Protein AF-A0A2U1WR75-F1 (afdb_monomer_lite)

Structure (mmCIF, N/CA/C/O backbone):
data_AF-A0A2U1WR75-F1
#
_entry.id   AF-A0A2U1WR75-F1
#
loop_
_atom_site.group_PDB
_atom_site.id
_atom_site.type_symbol
_atom_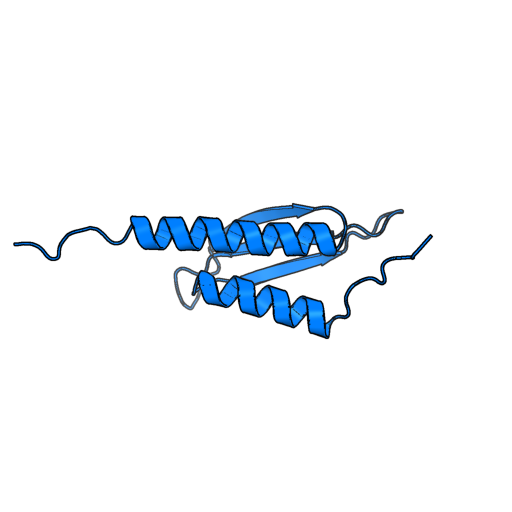site.label_atom_id
_atom_site.label_alt_id
_atom_site.label_comp_id
_atom_site.label_asym_id
_atom_site.label_entity_id
_atom_site.label_seq_id
_atom_site.pdbx_PDB_ins_code
_atom_site.Cartn_x
_atom_site.Cartn_y
_atom_site.Cartn_z
_atom_site.occupancy
_atom_site.B_iso_or_equiv
_atom_site.auth_seq_id
_atom_site.auth_comp_id
_atom_site.auth_asym_id
_atom_site.auth_atom_id
_atom_site.pdbx_PDB_model_num
ATOM 1 N N . MET A 1 1 ? 5.024 5.111 -28.818 1.00 39.00 1 MET A N 1
ATOM 2 C CA . MET A 1 1 ? 5.099 4.234 -27.632 1.00 39.00 1 MET A CA 1
ATOM 3 C C . MET A 1 1 ? 5.450 5.138 -26.460 1.00 39.00 1 MET A C 1
ATOM 5 O O . MET A 1 1 ? 6.560 5.647 -26.428 1.00 39.00 1 MET A O 1
ATOM 9 N N . LEU A 1 2 ? 4.479 5.494 -25.616 1.00 47.97 2 LEU A N 1
ATOM 10 C CA . LEU A 1 2 ? 4.745 6.333 -24.444 1.00 47.97 2 LEU A CA 1
ATOM 11 C C . LEU A 1 2 ? 5.329 5.419 -23.369 1.00 47.97 2 LEU A C 1
ATOM 13 O O . LEU A 1 2 ? 4.628 4.547 -22.863 1.00 47.97 2 LEU A O 1
ATOM 17 N N . VAL A 1 3 ? 6.619 5.574 -23.079 1.00 55.00 3 VAL A N 1
ATOM 18 C CA . VAL A 1 3 ? 7.237 4.944 -21.910 1.00 55.00 3 VAL A CA 1
ATOM 19 C C . VAL A 1 3 ? 6.552 5.568 -20.699 1.00 55.00 3 VAL A C 1
ATOM 21 O O . VAL A 1 3 ? 6.710 6.765 -20.461 1.00 55.00 3 VAL A O 1
ATOM 24 N N . ARG A 1 4 ? 5.723 4.801 -19.979 1.00 61.09 4 ARG A N 1
ATOM 25 C CA . ARG A 1 4 ? 5.248 5.245 -18.665 1.00 61.09 4 ARG A CA 1
ATOM 26 C C . ARG A 1 4 ? 6.492 5.432 -17.803 1.00 61.09 4 ARG A C 1
ATOM 28 O O . ARG A 1 4 ? 7.239 4.478 -17.612 1.00 61.09 4 ARG A O 1
ATOM 35 N N . GLN A 1 5 ? 6.733 6.660 -17.354 1.00 70.94 5 GLN A N 1
ATOM 36 C CA . GLN A 1 5 ? 7.737 6.904 -16.328 1.00 70.94 5 GLN A CA 1
ATOM 37 C C . GLN A 1 5 ? 7.289 6.205 -15.050 1.00 70.94 5 GLN A C 1
ATOM 39 O O . GLN A 1 5 ? 6.111 6.260 -14.690 1.00 70.94 5 GLN A O 1
ATOM 44 N N . GLU A 1 6 ? 8.228 5.529 -14.400 1.00 80.19 6 GLU A N 1
ATOM 45 C CA . GLU A 1 6 ? 8.013 5.028 -13.050 1.00 80.19 6 GLU A CA 1
ATOM 46 C C . GLU A 1 6 ? 7.688 6.204 -12.115 1.00 80.19 6 GLU A C 1
ATOM 48 O O . GLU A 1 6 ? 8.264 7.288 -12.275 1.00 80.19 6 GLU A O 1
ATOM 53 N N . PRO A 1 7 ? 6.762 6.018 -11.161 1.00 86.62 7 PRO A N 1
ATOM 54 C CA . PRO A 1 7 ? 6.404 7.067 -10.222 1.00 86.62 7 PRO A CA 1
ATOM 55 C C . PRO A 1 7 ? 7.619 7.472 -9.387 1.00 86.62 7 PRO A C 1
ATOM 57 O O . PRO A 1 7 ? 8.457 6.657 -8.996 1.00 86.62 7 PRO A O 1
ATOM 60 N N . THR A 1 8 ? 7.702 8.757 -9.079 1.00 92.19 8 THR A N 1
ATOM 61 C CA . THR A 1 8 ? 8.731 9.293 -8.194 1.00 92.19 8 THR A CA 1
ATOM 62 C C . THR A 1 8 ? 8.543 8.771 -6.768 1.00 92.19 8 THR A C 1
ATOM 64 O O . THR A 1 8 ? 7.441 8.425 -6.339 1.00 92.19 8 THR A O 1
ATOM 67 N N . ILE A 1 9 ? 9.611 8.801 -5.965 1.00 91.19 9 ILE A N 1
ATOM 68 C CA . ILE A 1 9 ? 9.538 8.448 -4.536 1.00 91.19 9 ILE A CA 1
ATOM 69 C C . ILE A 1 9 ? 8.489 9.292 -3.788 1.00 91.19 9 ILE A C 1
ATOM 71 O O . ILE A 1 9 ? 7.829 8.791 -2.877 1.00 91.19 9 ILE A O 1
ATOM 75 N N . GLY A 1 10 ? 8.303 10.559 -4.176 1.00 95.12 10 GLY A N 1
ATOM 76 C CA . GLY A 1 10 ? 7.273 11.428 -3.603 1.00 95.12 10 GLY A CA 1
ATOM 77 C C . GLY A 1 10 ? 5.857 10.919 -3.877 1.00 95.12 10 GLY A C 1
ATOM 78 O O . GLY A 1 10 ? 5.050 10.832 -2.952 1.00 95.12 10 GLY A O 1
ATOM 79 N N . GLU A 1 11 ? 5.573 10.522 -5.117 1.00 95.06 11 GLU A N 1
ATOM 80 C CA . GLU A 1 11 ? 4.272 9.970 -5.520 1.00 95.06 11 GLU A CA 1
ATOM 81 C C . GLU A 1 11 ? 4.002 8.611 -4.868 1.00 95.06 11 GLU A C 1
ATOM 83 O O . GLU A 1 11 ? 2.903 8.384 -4.358 1.00 95.06 11 GLU A O 1
ATOM 88 N N . ILE A 1 12 ? 5.016 7.741 -4.809 1.00 94.69 12 ILE A N 1
ATOM 89 C CA . ILE A 1 12 ? 4.940 6.448 -4.114 1.00 94.69 12 ILE A CA 1
ATOM 90 C C . ILE A 1 12 ? 4.564 6.672 -2.644 1.00 94.69 12 ILE A C 1
ATOM 92 O O . ILE A 1 12 ? 3.585 6.106 -2.156 1.00 94.69 12 ILE A O 1
ATOM 96 N N . ASN A 1 13 ? 5.295 7.542 -1.941 1.00 94.75 13 ASN A N 1
ATOM 97 C CA . ASN A 1 13 ? 5.030 7.829 -0.532 1.00 94.75 13 ASN A CA 1
ATOM 98 C C . ASN A 1 13 ? 3.641 8.438 -0.316 1.00 94.75 13 ASN A C 1
ATOM 100 O O . ASN A 1 13 ? 2.939 8.030 0.609 1.00 94.75 13 ASN A O 1
ATOM 104 N N . ALA A 1 14 ? 3.224 9.381 -1.166 1.00 96.69 14 ALA A N 1
ATOM 105 C CA . ALA A 1 14 ? 1.902 9.992 -1.077 1.00 96.69 14 ALA A CA 1
ATOM 106 C C . ALA A 1 14 ? 0.790 8.936 -1.183 1.00 96.69 14 ALA A C 1
ATOM 108 O O . ALA A 1 14 ? -0.089 8.883 -0.322 1.00 96.69 14 ALA A O 1
ATOM 109 N N . ARG A 1 15 ? 0.869 8.038 -2.173 1.00 96.62 15 ARG A N 1
ATOM 110 C CA . ARG A 1 15 ? -0.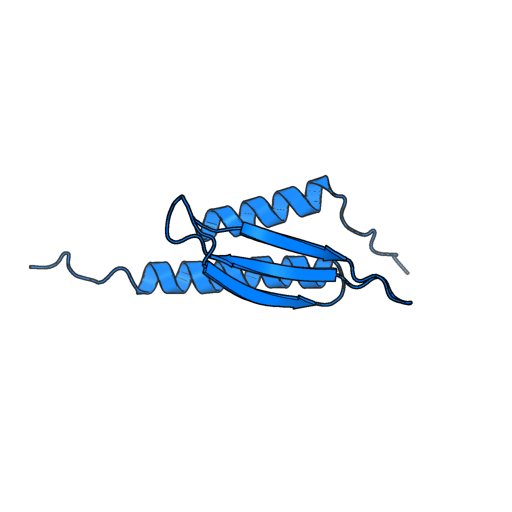125 6.971 -2.376 1.00 96.62 15 ARG A CA 1
ATOM 111 C C . ARG A 1 15 ? -0.163 5.979 -1.215 1.00 96.62 15 ARG A C 1
ATOM 113 O O . ARG A 1 15 ? -1.247 5.656 -0.729 1.00 96.62 15 ARG A O 1
ATOM 120 N N . LEU A 1 16 ? 0.994 5.552 -0.705 1.00 95.44 16 LEU A N 1
ATOM 121 C CA . LEU A 1 16 ? 1.059 4.648 0.451 1.00 95.44 16 LEU A CA 1
ATOM 122 C C . LEU A 1 16 ? 0.505 5.295 1.729 1.00 95.44 16 LEU A C 1
ATOM 124 O O . LEU A 1 16 ? -0.178 4.629 2.512 1.00 95.44 16 LEU A O 1
ATOM 128 N N . LEU A 1 17 ? 0.751 6.592 1.939 1.00 94.25 17 LEU A N 1
ATOM 129 C CA . LEU A 1 17 ? 0.175 7.344 3.057 1.00 94.25 17 LEU A CA 1
ATOM 130 C C . LEU A 1 17 ? -1.347 7.468 2.929 1.00 94.25 17 LEU A C 1
ATOM 132 O O . LEU A 1 17 ? -2.053 7.248 3.914 1.00 94.25 17 LEU A O 1
ATOM 136 N N . THR A 1 18 ? -1.858 7.754 1.729 1.00 95.88 18 THR A N 1
ATOM 137 C CA . THR A 1 18 ? -3.302 7.782 1.454 1.00 95.88 18 THR A CA 1
ATOM 138 C C . THR A 1 18 ? -3.949 6.419 1.695 1.00 95.88 18 THR A C 1
ATOM 140 O O . THR A 1 18 ? -5.003 6.355 2.325 1.00 95.88 18 THR A O 1
ATOM 143 N N . ALA A 1 19 ? -3.325 5.323 1.253 1.00 95.12 19 ALA A N 1
ATOM 144 C CA . ALA A 1 19 ? -3.811 3.971 1.521 1.00 95.12 19 ALA A CA 1
ATOM 145 C C . ALA A 1 19 ? -3.823 3.668 3.030 1.00 95.12 19 ALA A C 1
ATOM 147 O O . ALA A 1 19 ? -4.838 3.226 3.567 1.00 95.12 19 ALA A O 1
ATOM 148 N N . ARG A 1 20 ? -2.735 3.986 3.746 1.00 93.38 20 ARG A N 1
ATOM 149 C CA . ARG A 1 20 ? -2.630 3.782 5.201 1.00 93.38 20 ARG A CA 1
ATOM 150 C C . ARG A 1 20 ? -3.699 4.555 5.976 1.00 93.38 20 ARG A C 1
ATOM 152 O O . ARG A 1 20 ? -4.251 4.029 6.940 1.00 93.38 20 ARG A O 1
ATOM 159 N N . ALA A 1 21 ? -4.017 5.777 5.553 1.00 93.31 21 ALA A N 1
ATOM 160 C CA . ALA A 1 21 ? -5.027 6.606 6.206 1.00 93.31 21 ALA A CA 1
ATOM 161 C C . ALA A 1 21 ? -6.428 5.959 6.234 1.00 93.31 21 ALA A C 1
ATOM 163 O O . ALA A 1 21 ? -7.205 6.267 7.132 1.00 93.31 21 ALA A O 1
ATOM 164 N N . LYS A 1 22 ? -6.744 5.039 5.306 1.00 91.62 22 LYS A N 1
ATOM 165 C CA . LYS A 1 22 ? -8.043 4.339 5.253 1.00 91.62 22 LYS A CA 1
ATOM 166 C C . LYS A 1 22 ? -8.204 3.220 6.287 1.00 91.62 22 LYS A C 1
ATOM 168 O O . LYS A 1 22 ? -9.332 2.853 6.603 1.00 91.62 22 LYS A O 1
ATOM 173 N N . ILE A 1 23 ? -7.096 2.654 6.765 1.00 88.62 23 ILE A N 1
ATOM 174 C CA . ILE A 1 23 ? -7.081 1.431 7.589 1.00 88.62 23 ILE A CA 1
ATOM 175 C C . ILE A 1 23 ? -6.577 1.661 9.017 1.00 88.62 23 ILE A C 1
ATOM 177 O O . ILE A 1 23 ? -6.795 0.818 9.880 1.00 88.62 23 ILE A O 1
ATOM 181 N N . GLY A 1 24 ? -5.956 2.811 9.295 1.00 84.38 24 GLY A N 1
ATOM 182 C CA . GLY A 1 24 ? -5.556 3.200 10.647 1.00 84.38 24 GLY A CA 1
ATOM 183 C C . GLY A 1 24 ? -4.183 2.662 11.051 1.00 84.38 24 GLY A C 1
ATOM 184 O O . GLY A 1 24 ? -3.159 3.059 10.484 1.00 84.38 24 GLY A O 1
ATOM 185 N N . THR A 1 25 ? -4.133 1.836 12.097 1.00 81.50 25 THR A N 1
ATOM 186 C CA . THR A 1 25 ? -2.876 1.267 12.599 1.00 81.50 25 THR A CA 1
ATOM 187 C C . THR A 1 25 ? -2.290 0.285 11.582 1.00 81.50 25 THR A C 1
ATOM 189 O O . THR A 1 25 ? -2.998 -0.333 10.794 1.00 81.50 25 THR A O 1
ATOM 192 N N . GLY A 1 26 ? -0.961 0.200 11.525 1.00 86.88 26 GLY A N 1
ATOM 193 C CA . GLY A 1 26 ? -0.254 -0.596 10.521 1.00 86.88 26 GLY A CA 1
ATOM 194 C C . GLY A 1 26 ? 0.680 0.219 9.618 1.00 86.88 26 GLY A C 1
ATOM 195 O O . GLY A 1 26 ? 0.761 1.455 9.708 1.00 86.88 26 GLY A O 1
ATOM 196 N N . ARG A 1 27 ? 1.416 -0.482 8.749 1.00 91.12 27 ARG A N 1
ATOM 197 C CA . ARG A 1 27 ? 2.295 0.120 7.733 1.00 91.12 27 ARG A CA 1
ATOM 198 C C . ARG A 1 27 ? 2.354 -0.729 6.470 1.00 91.12 27 ARG A C 1
ATOM 200 O O . ARG A 1 27 ? 2.361 -1.955 6.542 1.00 91.12 27 ARG A O 1
ATOM 207 N N . PHE A 1 28 ? 2.497 -0.057 5.337 1.00 94.88 28 PHE A N 1
ATOM 208 C CA . PHE A 1 28 ? 2.952 -0.684 4.104 1.00 94.88 28 PHE A CA 1
ATOM 209 C C . PHE A 1 28 ? 4.478 -0.666 4.057 1.00 94.88 28 PHE A C 1
ATOM 211 O O . PHE A 1 28 ? 5.101 0.326 4.437 1.00 94.88 28 PHE A O 1
ATOM 218 N N . MET A 1 29 ? 5.072 -1.756 3.587 1.00 93.75 29 MET A N 1
ATOM 219 C CA . MET A 1 29 ? 6.493 -1.842 3.283 1.00 93.75 29 MET A CA 1
ATOM 220 C C . MET A 1 29 ? 6.640 -2.281 1.831 1.00 93.75 29 MET A C 1
ATOM 222 O O . MET A 1 29 ? 6.278 -3.405 1.482 1.00 93.75 29 MET A O 1
ATOM 226 N N . LEU A 1 30 ? 7.142 -1.363 1.009 1.00 93.44 30 LEU A N 1
ATOM 227 C CA . LEU A 1 30 ? 7.456 -1.583 -0.394 1.00 93.44 30 LEU A CA 1
ATOM 228 C C . LEU A 1 30 ? 8.949 -1.893 -0.510 1.00 93.44 30 LEU A C 1
ATOM 230 O O . LEU A 1 30 ? 9.779 -1.131 -0.015 1.00 93.44 30 LEU A O 1
ATOM 234 N N . GLY A 1 31 ? 9.278 -3.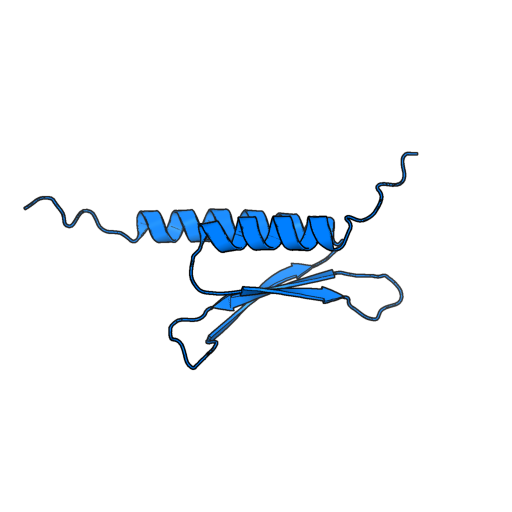020 -1.126 1.00 91.50 31 GLY A N 1
ATOM 235 C CA . GLY A 1 31 ? 10.646 -3.443 -1.384 1.00 91.50 31 GLY A CA 1
ATOM 236 C C . GLY A 1 31 ? 10.869 -3.717 -2.863 1.00 91.50 31 GLY A C 1
ATOM 237 O O . GLY A 1 31 ? 9.930 -3.977 -3.613 1.00 91.50 31 GLY A O 1
ATOM 238 N N . TYR A 1 32 ? 12.131 -3.650 -3.272 1.00 89.06 32 TYR A N 1
ATOM 239 C CA . TYR A 1 32 ? 12.558 -3.955 -4.631 1.00 89.06 32 TYR A CA 1
ATOM 240 C C . TYR A 1 32 ? 13.364 -5.250 -4.610 1.00 89.06 32 TYR A C 1
ATOM 242 O O . TYR A 1 32 ? 14.301 -5.396 -3.823 1.00 89.06 32 TYR A O 1
ATOM 250 N N . GLY A 1 33 ? 12.980 -6.200 -5.454 1.00 81.38 33 GLY A N 1
ATOM 251 C CA . GLY A 1 33 ? 13.721 -7.424 -5.692 1.00 81.38 33 GLY A CA 1
ATOM 252 C C . GLY A 1 33 ? 15.006 -7.131 -6.459 1.00 81.38 33 GLY A C 1
ATOM 253 O O . GLY A 1 33 ? 15.003 -6.418 -7.463 1.00 81.38 33 GLY A O 1
ATOM 254 N N . VAL A 1 34 ? 16.113 -7.710 -5.998 1.00 71.88 34 VAL A N 1
ATOM 255 C CA . VAL A 1 34 ? 17.388 -7.690 -6.721 1.00 71.88 34 VAL A CA 1
ATOM 256 C C . VAL A 1 34 ? 17.398 -8.894 -7.665 1.00 71.88 34 VAL A C 1
ATOM 258 O O .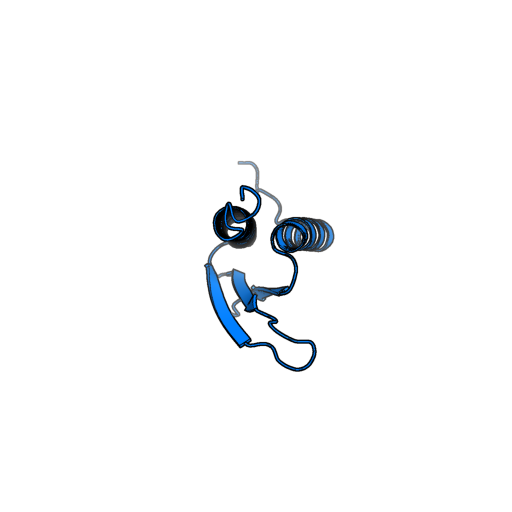 VAL A 1 34 ? 17.850 -9.974 -7.296 1.00 71.88 34 VAL A O 1
ATOM 261 N N . SER A 1 35 ? 16.830 -8.730 -8.860 1.00 71.44 35 SER A N 1
ATOM 262 C CA . SER A 1 35 ? 16.821 -9.759 -9.911 1.00 71.44 35 SER A CA 1
ATOM 263 C C . SER A 1 35 ? 17.123 -9.150 -11.284 1.00 71.44 35 SER A C 1
ATOM 265 O O . SER A 1 35 ? 17.244 -7.931 -11.396 1.00 71.44 35 SER A O 1
ATOM 267 N N . GLU A 1 36 ? 17.250 -9.978 -12.328 1.00 67.06 36 GLU A N 1
ATOM 268 C CA . GLU A 1 36 ? 17.490 -9.511 -13.709 1.00 67.06 36 GLU A CA 1
ATOM 269 C C . GLU A 1 36 ? 16.414 -8.524 -14.197 1.00 67.06 36 GLU A C 1
ATOM 271 O O . GLU A 1 36 ? 16.679 -7.673 -15.044 1.00 67.06 36 GLU A O 1
ATOM 276 N N . THR A 1 37 ? 15.218 -8.596 -13.610 1.00 71.69 37 THR A N 1
ATOM 277 C CA . THR A 1 37 ? 14.148 -7.610 -13.762 1.00 71.69 37 THR A CA 1
ATOM 278 C C . THR A 1 37 ? 13.901 -6.891 -12.439 1.00 71.69 37 THR A C 1
ATOM 280 O O . THR A 1 37 ? 13.760 -7.538 -11.398 1.00 71.69 37 THR A O 1
ATOM 283 N N . VAL A 1 38 ? 13.792 -5.561 -12.456 1.00 65.69 38 VAL A N 1
ATOM 284 C CA . VAL A 1 38 ? 13.319 -4.819 -11.278 1.00 65.69 38 VAL A CA 1
ATOM 285 C C . VAL A 1 38 ? 11.869 -5.227 -11.026 1.00 65.69 38 VAL A C 1
ATOM 287 O O . VAL A 1 38 ? 10.987 -4.939 -11.831 1.00 65.69 38 VAL A O 1
ATOM 290 N N . SER A 1 39 ? 11.639 -5.925 -9.919 1.00 83.06 39 SER A N 1
ATOM 291 C CA . SER A 1 39 ? 10.310 -6.271 -9.429 1.00 83.06 39 SER A CA 1
ATOM 292 C C . SER A 1 39 ? 10.099 -5.592 -8.086 1.00 83.06 39 SER A C 1
ATOM 294 O O . SER A 1 39 ? 10.990 -5.541 -7.242 1.00 83.06 39 SER A O 1
ATOM 296 N N . CYS A 1 40 ? 8.927 -5.016 -7.897 1.00 91.75 40 CYS A N 1
ATOM 297 C CA . CYS A 1 40 ? 8.461 -4.547 -6.613 1.00 91.75 40 CYS A CA 1
ATOM 298 C C . CYS A 1 40 ? 7.731 -5.689 -5.901 1.00 91.75 40 CYS A C 1
ATOM 300 O O . CYS A 1 40 ? 7.030 -6.478 -6.533 1.00 91.75 40 CYS A O 1
ATOM 302 N N . TYR A 1 41 ? 7.857 -5.742 -4.580 1.00 93.44 41 TYR A N 1
ATOM 303 C CA . TYR A 1 41 ? 6.954 -6.477 -3.706 1.00 93.44 41 TYR A CA 1
ATOM 304 C C . TYR A 1 41 ? 6.458 -5.542 -2.610 1.00 93.44 41 TYR A C 1
ATOM 306 O O . TYR A 1 41 ? 7.179 -4.660 -2.134 1.00 93.44 41 TYR A O 1
ATOM 314 N N . ILE A 1 42 ? 5.220 -5.736 -2.180 1.00 95.81 42 ILE A N 1
ATOM 315 C CA . ILE A 1 42 ? 4.629 -4.939 -1.117 1.00 95.81 42 ILE A CA 1
ATOM 316 C C . ILE A 1 42 ? 3.987 -5.836 -0.065 1.00 95.81 42 ILE A C 1
ATOM 318 O O . ILE A 1 42 ? 3.319 -6.834 -0.350 1.00 95.81 42 ILE A O 1
ATOM 322 N N . THR A 1 43 ? 4.220 -5.464 1.187 1.00 95.81 43 THR A N 1
ATOM 323 C CA . THR A 1 43 ? 3.665 -6.133 2.361 1.00 95.81 43 THR A CA 1
ATOM 324 C C . THR A 1 43 ? 2.930 -5.128 3.227 1.00 95.81 43 THR A C 1
ATOM 326 O O . THR A 1 43 ? 3.286 -3.946 3.274 1.00 95.81 43 THR A O 1
ATOM 329 N N . TYR A 1 44 ? 1.915 -5.601 3.935 1.00 94.69 44 TYR A N 1
ATOM 330 C CA . TYR A 1 44 ? 1.271 -4.858 5.003 1.00 94.69 44 TYR A CA 1
ATOM 331 C C . TYR A 1 44 ? 1.563 -5.536 6.338 1.00 94.69 44 TYR A C 1
ATOM 333 O O . TYR A 1 44 ? 1.480 -6.757 6.456 1.00 94.69 44 TYR A O 1
ATOM 341 N N . TRP A 1 45 ? 1.932 -4.727 7.325 1.00 92.38 45 TRP A N 1
ATOM 342 C CA . TRP A 1 45 ? 2.236 -5.167 8.680 1.00 92.38 45 TRP A CA 1
ATOM 343 C C . TRP A 1 45 ? 1.197 -4.585 9.622 1.00 92.38 45 TRP A C 1
ATOM 345 O O . TRP A 1 45 ? 1.075 -3.353 9.719 1.00 92.38 45 TRP A O 1
ATOM 355 N N . TRP A 1 46 ? 0.474 -5.459 10.316 1.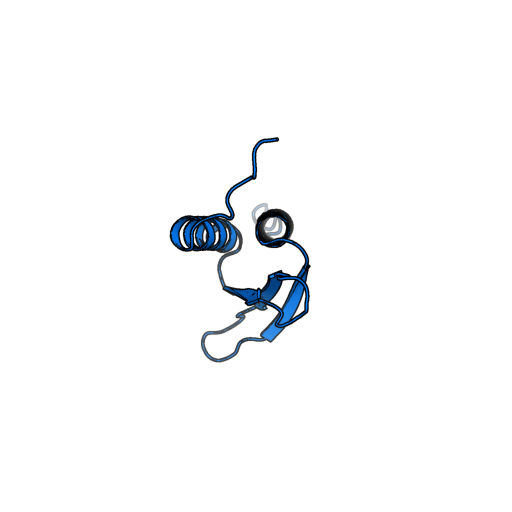00 88.50 46 TRP A N 1
ATOM 356 C CA . TRP A 1 46 ? -0.479 -5.047 11.332 1.00 88.50 46 TRP A CA 1
ATOM 357 C C . TRP A 1 46 ? 0.253 -4.607 12.605 1.00 88.50 46 TRP A C 1
ATOM 359 O O . TRP A 1 46 ? 1.351 -5.064 12.934 1.00 88.50 46 TRP A O 1
ATOM 369 N N . LYS A 1 47 ? -0.332 -3.640 13.312 1.00 84.69 47 LYS A N 1
ATOM 370 C CA . LYS A 1 47 ? 0.200 -3.135 14.580 1.00 84.69 47 LYS A CA 1
ATOM 371 C C . LYS A 1 47 ? -0.933 -3.090 15.604 1.00 84.69 47 LYS A C 1
ATOM 373 O O . LYS A 1 47 ? -1.623 -2.068 15.662 1.00 84.69 47 LYS A O 1
ATOM 378 N N . PRO A 1 48 ? -1.160 -4.182 16.353 1.00 73.50 48 PRO A N 1
ATOM 379 C CA . PRO A 1 48 ? -2.262 -4.249 17.308 1.00 73.50 48 PRO A CA 1
ATOM 380 C C . PRO A 1 48 ? -1.998 -3.375 18.538 1.00 73.50 48 PRO A C 1
ATOM 382 O O . PRO A 1 48 ? -2.924 -2.771 19.072 1.00 73.50 48 PRO A O 1
ATOM 385 N N . ASP A 1 49 ? -0.734 -3.240 18.945 1.00 76.50 49 ASP A N 1
ATOM 386 C CA . ASP A 1 49 ? -0.309 -2.400 20.061 1.00 76.50 49 ASP A CA 1
ATOM 387 C C . ASP A 1 49 ? 0.965 -1.606 19.733 1.00 76.50 49 ASP A C 1
ATOM 389 O O . ASP A 1 49 ? 1.549 -1.714 18.660 1.00 76.50 49 ASP A O 1
ATOM 393 N N . GLN A 1 50 ? 1.402 -0.743 20.650 1.00 75.62 50 GLN A N 1
ATOM 394 C CA . GLN A 1 50 ? 2.534 0.158 20.424 1.00 75.62 50 GLN A CA 1
ATOM 395 C C . GLN A 1 50 ? 3.914 -0.528 20.373 1.00 75.62 50 GLN A C 1
ATOM 397 O O . GLN A 1 50 ? 4.847 0.072 19.824 1.00 75.62 50 GLN A O 1
ATOM 402 N N . TYR A 1 51 ? 4.037 -1.755 20.877 1.00 77.50 51 TYR A N 1
ATOM 403 C CA . TYR A 1 51 ? 5.287 -2.472 21.123 1.00 77.50 51 TYR A CA 1
ATOM 404 C C . TYR A 1 51 ? 5.624 -3.515 20.053 1.00 77.50 51 TYR A C 1
ATOM 406 O O . TYR A 1 51 ? 6.808 -3.703 19.771 1.00 77.50 51 TYR A O 1
ATOM 414 N N . ALA A 1 52 ? 4.628 -4.147 19.425 1.00 75.75 52 ALA A N 1
ATOM 415 C CA . ALA A 1 52 ? 4.855 -5.219 18.455 1.00 75.75 52 ALA A CA 1
ATOM 416 C C . ALA A 1 52 ? 4.182 -4.969 17.097 1.00 75.75 52 ALA A C 1
ATOM 418 O O . ALA A 1 52 ? 3.093 -4.409 16.998 1.00 75.75 52 ALA A O 1
ATOM 419 N N . TRP A 1 53 ? 4.863 -5.396 16.033 1.00 75.75 53 TRP A N 1
ATOM 420 C CA . TRP A 1 53 ? 4.239 -5.608 14.729 1.00 75.75 53 TRP A CA 1
ATOM 421 C C . TRP A 1 53 ? 3.857 -7.079 14.657 1.00 75.75 53 TRP A C 1
ATOM 423 O O . TRP A 1 53 ? 4.728 -7.933 14.817 1.00 75.75 53 TRP A O 1
ATOM 433 N N . GLU A 1 54 ? 2.584 -7.356 14.416 1.00 70.06 54 GLU A N 1
ATOM 434 C CA . GLU A 1 54 ? 2.064 -8.714 14.270 1.00 70.06 54 GLU A CA 1
ATOM 435 C C . GLU A 1 54 ? 1.535 -8.890 12.844 1.00 70.06 54 GLU A C 1
ATOM 437 O O . GLU A 1 54 ? 1.229 -7.907 12.174 1.00 70.06 54 GLU A O 1
ATOM 442 N N . ASP A 1 55 ? 1.506 -10.130 12.359 1.00 78.31 55 ASP A N 1
ATOM 443 C CA . ASP A 1 55 ? 0.951 -10.526 11.060 1.00 78.31 55 ASP A CA 1
ATOM 444 C C . ASP A 1 55 ? 1.403 -9.686 9.848 1.00 78.31 55 ASP A C 1
ATOM 446 O O . ASP A 1 55 ? 0.818 -8.670 9.457 1.00 78.31 55 ASP A O 1
ATOM 450 N N . CYS A 1 56 ? 2.461 -10.171 9.192 1.00 88.38 56 CYS A N 1
ATOM 451 C CA . CYS A 1 56 ? 2.880 -9.682 7.884 1.00 88.38 56 CYS A CA 1
ATOM 452 C C . CYS A 1 56 ? 2.086 -10.388 6.784 1.00 88.38 56 CYS A C 1
ATOM 454 O O . CYS A 1 56 ? 2.113 -11.615 6.672 1.00 88.38 56 CYS A O 1
ATOM 456 N N . ARG A 1 57 ? 1.433 -9.604 5.926 1.00 92.31 57 ARG A N 1
ATOM 457 C CA . ARG A 1 57 ? 0.748 -10.110 4.739 1.00 92.31 57 ARG A CA 1
ATOM 458 C C . ARG A 1 57 ? 1.422 -9.593 3.478 1.00 92.31 57 ARG A C 1
ATOM 460 O O . ARG A 1 57 ? 1.564 -8.385 3.295 1.00 92.31 57 ARG A O 1
ATOM 467 N N . ALA A 1 58 ? 1.794 -10.507 2.588 1.00 94.31 58 ALA A N 1
ATOM 468 C CA . ALA A 1 58 ? 2.115 -10.162 1.208 1.00 94.31 58 ALA A CA 1
ATOM 469 C C . ALA A 1 58 ? 0.827 -9.732 0.496 1.00 94.31 58 ALA A C 1
ATOM 471 O O . ALA A 1 58 ? -0.165 -10.464 0.527 1.00 94.31 58 ALA A O 1
ATOM 472 N N . ILE A 1 59 ? 0.828 -8.532 -0.089 1.00 94.81 59 ILE A N 1
ATOM 473 C CA . ILE A 1 59 ? -0.362 -7.973 -0.750 1.00 94.81 59 ILE A CA 1
ATOM 474 C C . ILE A 1 59 ? -0.186 -7.838 -2.263 1.00 94.81 59 ILE A C 1
ATOM 476 O O . ILE A 1 59 ? -1.186 -7.812 -2.970 1.00 94.81 59 ILE A O 1
ATOM 480 N N . GLY A 1 60 ? 1.050 -7.793 -2.769 1.00 93.88 60 GLY A N 1
ATOM 481 C CA . GLY A 1 60 ? 1.301 -7.732 -4.206 1.00 93.88 60 GLY A CA 1
ATOM 482 C C . GLY A 1 60 ? 2.776 -7.817 -4.583 1.00 93.88 60 GLY A C 1
ATOM 483 O O . GLY A 1 60 ? 3.661 -7.569 -3.761 1.00 93.88 60 GLY A O 1
ATOM 484 N N . GLU A 1 61 ? 3.007 -8.146 -5.849 1.00 9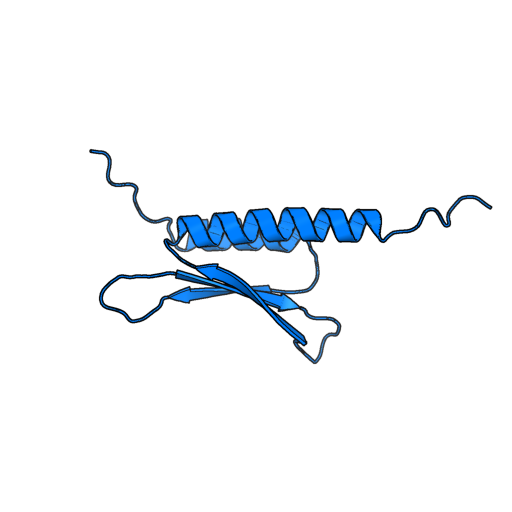3.94 61 GLU A N 1
ATOM 485 C CA . GLU A 1 61 ? 4.304 -8.175 -6.524 1.00 93.94 61 GLU A CA 1
ATOM 486 C C . GLU A 1 61 ? 4.133 -7.760 -7.995 1.00 93.94 61 GLU A C 1
ATOM 488 O O . GLU A 1 61 ? 3.035 -7.882 -8.542 1.00 93.94 61 GLU A O 1
ATOM 493 N N . GLY A 1 62 ? 5.193 -7.268 -8.640 1.00 92.19 62 GLY A N 1
ATOM 494 C CA . GLY A 1 62 ? 5.167 -6.888 -10.057 1.00 92.19 62 GLY A CA 1
ATOM 495 C C . GLY A 1 62 ? 5.894 -5.579 -10.331 1.00 92.19 62 GLY A C 1
ATOM 496 O O . GLY A 1 62 ? 6.980 -5.345 -9.806 1.00 92.19 62 GLY A O 1
ATOM 497 N N . SER A 1 63 ? 5.320 -4.713 -11.165 1.00 91.81 63 SER A N 1
ATOM 498 C CA . SER A 1 63 ? 5.819 -3.342 -11.306 1.00 91.81 63 SER A CA 1
ATOM 499 C C . SER A 1 63 ? 5.517 -2.510 -10.052 1.00 91.81 63 SER A C 1
ATOM 501 O O . SER A 1 63 ? 4.688 -2.881 -9.218 1.00 91.81 63 SER A O 1
ATOM 503 N N . VAL A 1 64 ? 6.156 -1.343 -9.916 1.00 92.00 64 VAL A N 1
ATOM 504 C CA . VAL A 1 64 ? 5.821 -0.391 -8.838 1.00 92.00 64 VAL A CA 1
ATOM 505 C C . VAL A 1 64 ? 4.336 -0.022 -8.871 1.00 92.00 64 VAL A C 1
ATOM 507 O O . VAL A 1 64 ? 3.697 0.075 -7.826 1.00 92.00 64 VAL A O 1
ATOM 510 N N . GLU A 1 65 ? 3.764 0.122 -10.063 1.00 93.38 65 GLU A N 1
ATOM 511 C CA . GLU A 1 65 ? 2.354 0.466 -10.225 1.00 93.38 65 GLU A CA 1
ATOM 512 C C . GLU A 1 65 ? 1.425 -0.666 -9.763 1.00 93.38 65 GLU A C 1
ATOM 514 O O . GLU A 1 65 ? 0.417 -0.402 -9.107 1.00 93.38 65 GLU A O 1
ATOM 519 N N . ASP A 1 66 ? 1.794 -1.923 -10.028 1.00 94.00 66 ASP A N 1
ATOM 520 C CA . ASP A 1 66 ? 1.043 -3.094 -9.558 1.00 94.00 66 ASP A CA 1
ATOM 521 C C . ASP A 1 66 ? 1.045 -3.168 -8.028 1.00 94.00 66 ASP A C 1
ATOM 523 O O . ASP A 1 66 ? -0.003 -3.352 -7.408 1.00 94.00 66 ASP A O 1
ATOM 527 N N . CYS A 1 67 ? 2.202 -2.932 -7.401 1.00 95.38 67 CYS A N 1
ATOM 528 C CA . CYS A 1 67 ? 2.314 -2.831 -5.947 1.00 95.38 67 CYS A CA 1
ATOM 529 C C . CYS A 1 67 ? 1.421 -1.728 -5.362 1.00 95.38 67 CYS A C 1
ATOM 531 O O . CYS A 1 67 ? 0.770 -1.931 -4.334 1.00 95.38 67 CYS A O 1
ATOM 533 N N . LEU A 1 68 ? 1.393 -0.549 -5.988 1.00 95.94 68 LEU A N 1
ATOM 534 C CA . LEU A 1 68 ? 0.593 0.575 -5.504 1.00 95.94 68 LEU A CA 1
ATOM 535 C C . LEU A 1 68 ? -0.908 0.299 -5.642 1.00 95.94 68 LEU A C 1
ATOM 537 O O . LEU A 1 68 ? -1.655 0.535 -4.692 1.00 95.94 68 LEU A O 1
ATOM 541 N N . HIS A 1 69 ? -1.345 -0.278 -6.764 1.00 96.88 69 HIS A N 1
ATOM 542 C CA . HIS A 1 69 ? -2.730 -0.724 -6.922 1.00 96.88 69 HIS A CA 1
ATOM 543 C C . HIS A 1 69 ? -3.107 -1.808 -5.908 1.00 96.88 69 HIS A C 1
ATOM 545 O O . HIS A 1 69 ? -4.193 -1.754 -5.330 1.00 96.88 69 HIS A O 1
ATOM 551 N N . ALA A 1 70 ? -2.210 -2.760 -5.639 1.00 97.44 70 ALA A N 1
ATOM 552 C CA . ALA A 1 70 ? -2.433 -3.786 -4.627 1.00 97.44 70 ALA A CA 1
ATOM 553 C C . ALA A 1 70 ? -2.608 -3.180 -3.224 1.00 97.44 70 ALA A C 1
ATOM 555 O O . ALA A 1 70 ? -3.515 -3.577 -2.492 1.00 97.44 70 ALA A O 1
ATOM 556 N N . ALA A 1 71 ? -1.804 -2.175 -2.859 1.00 96.81 71 ALA A N 1
ATOM 557 C CA . ALA A 1 71 ? -1.958 -1.457 -1.592 1.00 96.81 71 ALA A CA 1
ATOM 558 C C . ALA A 1 71 ? -3.289 -0.702 -1.493 1.00 96.81 71 ALA A C 1
ATOM 560 O O . ALA A 1 71 ? -3.944 -0.734 -0.451 1.00 96.81 71 ALA A O 1
ATOM 561 N N . GLU A 1 72 ? -3.703 -0.034 -2.568 1.00 97.25 72 GLU A N 1
ATOM 562 C CA . GLU A 1 72 ? -4.966 0.704 -2.622 1.00 97.25 72 GLU A CA 1
ATOM 563 C C . GLU A 1 72 ? -6.179 -0.224 -2.509 1.00 97.25 72 GLU A C 1
ATOM 565 O O . GLU A 1 72 ? -7.105 0.074 -1.747 1.00 97.25 72 GLU A O 1
ATOM 570 N N . ALA A 1 73 ? -6.157 -1.354 -3.222 1.00 97.25 73 ALA A N 1
ATOM 571 C CA . ALA A 1 73 ? -7.200 -2.373 -3.170 1.00 97.25 73 ALA A CA 1
ATOM 572 C C . ALA A 1 73 ? -7.271 -3.032 -1.787 1.00 97.25 73 ALA A C 1
ATOM 574 O O . ALA A 1 73 ? -8.350 -3.117 -1.204 1.00 97.25 73 ALA A O 1
ATOM 575 N N . PHE A 1 74 ? -6.121 -3.417 -1.224 1.00 95.75 74 PHE A N 1
ATOM 576 C CA . PHE A 1 74 ? -6.038 -3.979 0.123 1.00 95.75 74 PHE A CA 1
ATOM 577 C C . PHE A 1 74 ? -6.575 -3.005 1.179 1.00 95.75 74 PHE A C 1
ATOM 579 O O . PHE A 1 74 ? -7.352 -3.391 2.050 1.00 95.75 74 PHE A O 1
ATOM 586 N N . ALA A 1 75 ? -6.207 -1.724 1.088 1.00 95.31 75 ALA A N 1
ATOM 587 C CA . ALA A 1 75 ? -6.696 -0.708 2.011 1.00 95.31 75 ALA A CA 1
ATOM 588 C C . ALA A 1 75 ? -8.211 -0.485 1.894 1.00 95.31 75 ALA A C 1
ATOM 590 O O . ALA A 1 75 ? -8.872 -0.259 2.905 1.00 95.31 75 ALA A O 1
ATOM 591 N N . ALA A 1 76 ? -8.767 -0.530 0.679 1.00 96.12 76 ALA A N 1
ATOM 592 C CA . ALA A 1 76 ? -10.207 -0.409 0.467 1.00 96.12 76 ALA A CA 1
ATOM 593 C C . ALA A 1 76 ? -10.976 -1.599 1.064 1.00 96.12 76 ALA A C 1
ATOM 595 O O . ALA A 1 76 ? -11.960 -1.390 1.769 1.00 96.12 76 ALA A O 1
ATOM 596 N N . ASP A 1 77 ? -10.493 -2.819 0.827 1.00 94.81 77 ASP A N 1
ATOM 597 C CA . ASP A 1 77 ? -11.075 -4.056 1.354 1.00 94.81 77 ASP A CA 1
ATOM 598 C C . ASP A 1 77 ? -11.052 -4.086 2.890 1.00 94.81 77 ASP A C 1
ATOM 600 O O . ASP A 1 77 ? -12.093 -4.225 3.532 1.00 94.81 77 ASP A O 1
ATOM 604 N N . LEU A 1 78 ? -9.890 -3.837 3.500 1.00 91.44 78 LEU A N 1
ATOM 605 C CA . LEU A 1 78 ? -9.755 -3.829 4.957 1.00 91.44 78 LEU A CA 1
ATOM 606 C C . LEU A 1 78 ? -10.566 -2.699 5.614 1.00 91.44 78 LEU A C 1
ATOM 608 O O . LEU A 1 78 ? -11.164 -2.897 6.668 1.00 91.44 78 LEU A O 1
ATOM 612 N N . SER A 1 79 ? -10.639 -1.522 4.986 1.00 91.69 79 SER A N 1
ATOM 613 C CA . SER A 1 79 ? -11.488 -0.424 5.468 1.00 91.69 79 SER A CA 1
ATOM 614 C C . SER A 1 79 ? -12.973 -0.812 5.456 1.00 91.69 79 SER A C 1
ATOM 616 O O . SER A 1 79 ? -13.680 -0.569 6.435 1.00 91.69 79 SER A O 1
ATOM 618 N N . ALA A 1 80 ? -13.437 -1.486 4.397 1.00 92.06 80 ALA A N 1
ATOM 619 C CA . ALA A 1 80 ? -14.806 -1.989 4.306 1.00 92.06 80 ALA A CA 1
ATOM 620 C C . ALA A 1 80 ? -15.101 -3.076 5.354 1.00 92.06 80 ALA A C 1
ATOM 622 O O . ALA A 1 80 ? -16.156 -3.044 5.988 1.00 92.06 80 ALA A O 1
ATOM 623 N N . GLN A 1 81 ? -14.159 -3.994 5.591 1.00 88.44 81 GLN A N 1
ATOM 624 C CA . GLN A 1 81 ? -14.274 -5.011 6.642 1.00 88.44 81 GLN A CA 1
ATOM 625 C C . GLN A 1 81 ? -14.351 -4.381 8.036 1.00 88.44 81 GLN A C 1
ATOM 627 O O . GLN A 1 81 ? -15.229 -4.739 8.818 1.00 88.44 81 GLN A O 1
ATOM 632 N N . ASN A 1 82 ? -13.497 -3.396 8.328 1.00 85.81 82 ASN A N 1
ATOM 633 C CA . ASN A 1 82 ? -13.525 -2.672 9.599 1.00 85.81 82 ASN A CA 1
ATOM 634 C C . ASN A 1 82 ? -14.856 -1.936 9.803 1.00 85.81 82 ASN A C 1
ATOM 636 O O . ASN A 1 82 ? -15.384 -1.935 10.911 1.00 85.81 82 ASN A O 1
ATOM 640 N N . ALA A 1 83 ? -15.425 -1.348 8.746 1.00 83.12 83 ALA A N 1
ATOM 641 C CA . ALA A 1 83 ? -16.731 -0.695 8.809 1.00 83.12 83 ALA A CA 1
ATOM 642 C C . ALA A 1 83 ? -17.879 -1.691 9.053 1.00 83.12 83 ALA A C 1
ATOM 644 O O . ALA A 1 83 ? -18.792 -1.390 9.817 1.00 83.12 83 ALA A O 1
ATOM 645 N N . ALA A 1 84 ? -17.824 -2.879 8.444 1.00 78.19 84 ALA A N 1
ATOM 646 C CA . ALA A 1 84 ? -18.811 -3.941 8.650 1.00 78.19 84 ALA A CA 1
ATOM 647 C C . ALA A 1 84 ? -18.697 -4.618 10.030 1.00 78.19 84 ALA A C 1
ATOM 649 O O . ALA A 1 84 ? -19.684 -5.148 10.538 1.00 78.19 84 ALA A O 1
ATOM 650 N N . ALA A 1 85 ? -17.505 -4.605 10.637 1.00 70.81 85 ALA A N 1
ATOM 651 C CA . ALA A 1 85 ? -17.238 -5.192 11.948 1.00 70.81 85 ALA A CA 1
ATOM 652 C C . ALA A 1 85 ? -17.681 -4.310 13.131 1.00 70.81 85 ALA A C 1
ATOM 654 O O . ALA A 1 85 ? -17.771 -4.821 14.246 1.00 70.81 85 ALA A O 1
ATOM 655 N N . VAL A 1 86 ? -17.978 -3.019 12.918 1.00 57.94 86 VAL A N 1
ATOM 656 C CA . VAL A 1 86 ? -18.667 -2.177 13.912 1.00 57.94 86 VAL A CA 1
ATOM 657 C C . VAL A 1 86 ? -20.121 -2.659 13.989 1.00 57.94 86 VAL A C 1
ATOM 659 O O . VAL A 1 86 ? -20.888 -2.393 13.061 1.00 57.94 86 VAL A O 1
ATOM 662 N N . PRO A 1 87 ? -20.546 -3.388 15.038 1.00 51.09 87 PRO A N 1
ATOM 663 C CA . PRO A 1 87 ? -21.876 -3.962 15.044 1.00 51.09 87 PRO A CA 1
ATOM 664 C C . PRO A 1 87 ? -22.921 -2.874 15.294 1.00 51.09 87 PRO A C 1
ATOM 666 O O . PRO A 1 87 ? -22.675 -1.872 15.971 1.00 51.09 87 PRO A O 1
ATOM 669 N N . ALA A 1 88 ? -24.125 -3.137 14.797 1.00 52.34 88 ALA A N 1
ATOM 670 C CA . ALA A 1 88 ? -25.379 -2.463 15.107 1.00 52.34 88 ALA A CA 1
ATOM 671 C C . ALA A 1 88 ? -25.805 -2.639 16.589 1.00 52.34 88 ALA A C 1
ATOM 673 O O . ALA A 1 88 ? -26.930 -3.024 16.874 1.00 52.34 88 ALA A O 1
ATOM 674 N N . ILE A 1 89 ? -24.903 -2.373 17.540 1.00 49.69 89 ILE A N 1
ATOM 675 C CA . ILE A 1 89 ? -25.127 -2.405 19.001 1.00 49.69 89 ILE A CA 1
ATOM 676 C C . ILE A 1 89 ? -25.546 -1.035 19.563 1.00 49.69 89 ILE A C 1
ATOM 678 O O . ILE A 1 89 ? -25.410 -0.771 20.751 1.00 49.69 89 ILE A O 1
ATOM 682 N N . ALA A 1 90 ? -26.067 -0.146 18.714 1.00 50.47 90 ALA A N 1
ATOM 683 C CA . ALA A 1 90 ? -26.603 1.158 19.113 1.00 50.47 90 ALA A CA 1
ATOM 684 C C . ALA A 1 90 ? -28.129 1.247 18.913 1.00 50.47 90 ALA A C 1
ATOM 686 O O . ALA A 1 90 ? -28.644 2.298 18.537 1.00 50.47 90 ALA A O 1
ATOM 687 N N . ALA A 1 91 ? -28.846 0.139 19.113 1.00 48.25 91 ALA A N 1
ATOM 688 C CA . ALA A 1 91 ? -30.304 0.105 19.060 1.00 48.25 91 ALA A CA 1
ATOM 689 C C . ALA A 1 91 ? -30.876 -0.859 20.113 1.00 48.25 91 ALA A C 1
ATOM 691 O O . ALA A 1 91 ? -31.462 -1.876 19.760 1.00 48.25 91 ALA A O 1
ATOM 692 N N . GLU A 1 92 ? -30.700 -0.524 21.392 1.00 38.12 92 GLU A N 1
ATOM 693 C CA . GLU A 1 92 ? -31.580 -0.948 22.494 1.00 38.12 92 GLU A CA 1
ATOM 694 C C . GLU A 1 92 ? -31.863 0.250 23.407 1.00 38.12 92 GLU A C 1
ATOM 696 O O . GLU A 1 92 ? -30.920 1.042 23.650 1.00 38.12 92 GLU A O 1
#

pLDDT: mean 83.84, std 15.03, range [38.12, 97.44]

Sequence (92 aa):
MLVRQEPTIGEINARLLTARAKIGTGRFMLGYGVSETVSCYITYWWKPDQYAWEDCRAIGEGSVEDCLHAAEAFAADLSAQNAAAVPAIAAE

Foldseek 3Di:
DDDPDADDPVVLVVLQVVLCVLQDAWHKDWDWDPDPDTKIWIWIWGDPDDPDTDDIDTQDMGGSVRRSVSSNVVSVVNSVVVVPPPDPPPDD

Secondary structure (DSSP, 8-state):
---PPPPPHHHHHHHHHHHHHHH-S-EEEEEEE-SSS-EEEEEEEE-SSSS--EEEEEEEEESHHHHHHHHHHHHHHHHHHHHHHS-S-S--

Radius of gyration: 15.92 Å; chains: 1; bounding box: 49×22×50 Å